Protein AF-A0A8T0XNW2-F1 (afdb_monomer_lite)

Organism: Panicum virgatum (NCBI:txid38727)

Secondary structure (DSSP, 8-state):
--SHHHHHHHHHHHHHHHHHHHHHHHHHHHHHHHHT-----HHHHHHHHHHHHHHHHHTT-HHHHHHH-TT-

Structure (mmCIF, N/CA/C/O backbone):
data_AF-A0A8T0XNW2-F1
#
_entry.id   AF-A0A8T0XNW2-F1
#
loop_
_atom_site.group_PDB
_atom_site.id
_atom_site.type_symbol
_atom_site.label_atom_id
_atom_site.label_alt_id
_atom_site.label_comp_id
_atom_site.label_asym_id
_atom_site.label_entity_id
_atom_site.label_seq_id
_atom_site.pdbx_PDB_ins_code
_atom_site.Cartn_x
_atom_site.Cartn_y
_atom_site.Cartn_z
_atom_site.occupancy
_atom_site.B_iso_or_equiv
_atom_site.auth_seq_id
_atom_site.auth_comp_id
_atom_site.auth_asym_id
_atom_site.auth_atom_id
_atom_site.pdbx_PDB_model_num
ATOM 1 N N . MET A 1 1 ? -16.203 13.053 25.911 1.00 53.69 1 MET A N 1
ATOM 2 C CA . MET A 1 1 ? -15.157 13.847 25.222 1.00 53.69 1 MET A CA 1
ATOM 3 C C . MET A 1 1 ? -13.920 13.006 24.824 1.00 53.69 1 MET A C 1
ATOM 5 O O . MET A 1 1 ? -12.838 13.561 24.743 1.00 53.69 1 MET A O 1
ATOM 9 N N . GLY A 1 2 ? -14.044 11.691 24.542 1.00 61.97 2 GLY A N 1
ATOM 10 C CA . GLY A 1 2 ? -12.884 10.779 24.369 1.00 61.97 2 GLY A CA 1
ATOM 11 C C . GLY A 1 2 ? -12.853 9.916 23.093 1.00 61.97 2 GLY A C 1
ATOM 12 O O . GLY A 1 2 ? -11.962 9.091 22.933 1.00 61.97 2 GLY A O 1
ATOM 13 N N . THR A 1 3 ? -13.813 10.071 22.180 1.00 65.56 3 THR A N 1
ATOM 14 C CA . THR A 1 3 ? -13.936 9.239 20.965 1.00 65.56 3 THR A CA 1
ATOM 15 C C . THR A 1 3 ? -13.211 9.818 19.749 1.00 65.56 3 THR A C 1
ATOM 17 O O . THR A 1 3 ? -12.628 9.055 18.983 1.00 65.56 3 THR A O 1
ATOM 20 N N . LYS A 1 4 ? -13.174 11.152 19.599 1.00 67.62 4 LYS A N 1
ATOM 21 C CA . LYS A 1 4 ? -12.476 11.834 18.489 1.00 67.62 4 LYS A CA 1
ATOM 22 C C . LYS A 1 4 ? -10.966 11.568 18.480 1.00 67.62 4 LYS A C 1
ATOM 24 O O . LYS A 1 4 ? -10.431 11.149 17.462 1.00 67.62 4 LYS A O 1
ATOM 29 N N . SER A 1 5 ? -10.296 11.720 19.622 1.00 77.75 5 SER A N 1
ATOM 30 C CA . SER A 1 5 ? -8.843 11.509 19.732 1.00 77.75 5 SER A CA 1
ATOM 31 C C . SER A 1 5 ? -8.426 10.061 19.446 1.00 77.75 5 SER A C 1
ATOM 33 O O . SER A 1 5 ? -7.353 9.803 18.894 1.00 77.75 5 SER A O 1
ATOM 35 N N . ARG A 1 6 ? -9.290 9.097 19.792 1.00 79.81 6 ARG A N 1
ATOM 36 C CA . ARG A 1 6 ? -9.046 7.673 19.546 1.00 79.81 6 ARG A CA 1
ATOM 37 C C . ARG A 1 6 ? -9.136 7.328 18.059 1.00 79.81 6 ARG A C 1
ATOM 39 O O . ARG A 1 6 ? -8.270 6.611 17.572 1.00 79.81 6 ARG A O 1
ATOM 46 N N . LEU A 1 7 ? -10.122 7.882 17.350 1.00 80.31 7 LEU A N 1
ATOM 47 C CA . LEU A 1 7 ? -10.259 7.755 15.893 1.00 80.31 7 LEU A CA 1
ATOM 48 C C . LEU A 1 7 ? -9.050 8.344 15.155 1.00 80.31 7 LEU A C 1
ATOM 50 O O . LEU A 1 7 ? -8.474 7.672 14.307 1.00 80.31 7 LEU A O 1
ATOM 54 N N . GLU A 1 8 ? -8.597 9.541 15.531 1.00 85.06 8 GLU A N 1
ATOM 55 C CA . GLU A 1 8 ? -7.409 10.162 14.923 1.00 85.06 8 GLU A CA 1
ATOM 56 C C . GLU A 1 8 ? -6.140 9.320 15.126 1.00 85.06 8 GLU A C 1
ATOM 58 O O . GLU A 1 8 ? -5.331 9.147 14.213 1.00 85.06 8 GLU A O 1
ATOM 63 N N . THR A 1 9 ? -5.969 8.751 16.321 1.00 87.62 9 THR A N 1
ATOM 64 C CA . THR A 1 9 ? -4.840 7.855 16.615 1.00 87.62 9 THR A CA 1
ATOM 65 C C . THR A 1 9 ? -4.914 6.578 15.778 1.00 87.62 9 THR A C 1
ATOM 67 O O . THR A 1 9 ? -3.897 6.119 15.257 1.00 87.62 9 THR A O 1
ATOM 70 N N . GLN A 1 10 ? -6.114 6.019 15.623 1.00 87.06 10 GLN A N 1
ATOM 71 C CA . GLN A 1 10 ? -6.361 4.820 14.830 1.00 87.06 10 GLN A CA 1
ATOM 72 C C . GLN A 1 10 ? -6.059 5.052 13.342 1.00 87.06 10 GLN A C 1
ATOM 74 O O . GLN A 1 10 ? -5.337 4.272 12.727 1.00 87.06 10 GLN A O 1
ATOM 79 N N . GLN A 1 11 ? -6.501 6.185 12.793 1.00 88.44 11 GLN A N 1
ATOM 80 C CA . GLN A 1 11 ? -6.218 6.577 11.412 1.00 88.44 11 GLN A CA 1
ATOM 81 C C . GLN A 1 11 ? -4.723 6.805 11.161 1.00 88.44 11 GLN A C 1
ATOM 83 O O . GLN A 1 11 ? -4.211 6.399 10.120 1.00 88.44 11 GLN A O 1
ATOM 88 N N . ARG A 1 12 ? -3.986 7.391 12.118 1.00 92.25 12 ARG A N 1
ATOM 89 C CA . ARG A 1 12 ? -2.519 7.524 12.016 1.00 92.25 12 ARG A CA 1
ATOM 90 C C . ARG A 1 12 ? -1.822 6.167 11.947 1.00 92.25 12 ARG A C 1
ATOM 92 O O . ARG A 1 12 ? -0.895 6.004 11.156 1.00 92.25 12 ARG A O 1
ATOM 99 N N . LYS A 1 13 ? -2.269 5.191 12.743 1.00 91.50 13 LYS A N 1
ATOM 100 C CA . LYS A 1 13 ? -1.746 3.818 12.685 1.00 91.50 13 LYS A CA 1
ATOM 101 C C . LYS A 1 13 ? -2.069 3.154 11.347 1.00 91.50 13 LYS A C 1
ATOM 103 O O . LYS A 1 13 ? -1.163 2.614 10.717 1.00 91.50 13 LYS A O 1
ATOM 108 N N . GLY A 1 14 ? -3.312 3.277 10.878 1.00 93.25 14 GLY A N 1
ATOM 109 C CA . GLY A 1 14 ? -3.733 2.785 9.565 1.00 93.25 14 GLY A CA 1
ATOM 110 C C . GLY A 1 14 ? -2.914 3.377 8.418 1.00 93.25 14 GLY A C 1
ATOM 111 O O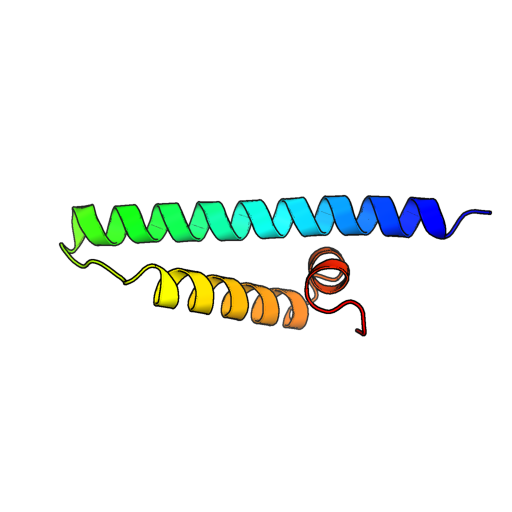 . GLY A 1 14 ? -2.485 2.649 7.523 1.00 93.25 14 GLY A O 1
ATOM 112 N N . LEU A 1 15 ? -2.609 4.677 8.485 1.00 94.44 15 LEU A N 1
ATOM 113 C CA . LEU A 1 15 ? -1.747 5.351 7.515 1.00 94.44 15 LEU A CA 1
ATOM 114 C C . LEU A 1 15 ? -0.326 4.777 7.528 1.00 94.44 15 LEU A C 1
ATOM 116 O O . LEU A 1 15 ? 0.234 4.518 6.466 1.00 94.44 15 LEU A O 1
ATOM 120 N N . GLY A 1 16 ? 0.240 4.524 8.711 1.00 95.31 16 GLY A N 1
ATOM 121 C CA . GLY A 1 16 ? 1.541 3.865 8.845 1.00 95.31 16 GLY A CA 1
ATOM 122 C C . GLY A 1 16 ? 1.571 2.486 8.175 1.00 95.31 16 GLY A C 1
ATOM 123 O O . GLY A 1 16 ? 2.496 2.191 7.419 1.00 95.31 16 GLY A O 1
ATOM 124 N N . SER A 1 17 ? 0.533 1.669 8.379 1.00 94.81 17 SER A N 1
ATOM 125 C CA . SER A 1 17 ? 0.397 0.363 7.721 1.00 94.81 17 SER A CA 1
ATOM 126 C C . SER A 1 17 ? 0.288 0.480 6.197 1.00 94.81 17 SER A C 1
ATOM 128 O O . SER A 1 17 ? 0.938 -0.280 5.481 1.00 94.81 17 SER A O 1
ATOM 130 N N . LEU A 1 18 ? -0.480 1.449 5.687 1.00 95.50 18 LEU A N 1
ATOM 131 C CA . LEU A 1 18 ? -0.626 1.674 4.246 1.00 95.50 18 LEU A CA 1
ATOM 132 C C . LEU A 1 18 ? 0.684 2.147 3.593 1.00 95.50 18 LEU A C 1
ATOM 134 O O . LEU A 1 18 ? 1.036 1.689 2.503 1.00 95.50 18 LEU A O 1
ATOM 138 N N . ILE A 1 19 ? 1.425 3.036 4.262 1.00 96.44 19 ILE A N 1
ATOM 139 C CA . ILE A 1 19 ? 2.754 3.476 3.815 1.00 96.44 19 ILE A CA 1
ATOM 140 C C . ILE A 1 19 ? 3.701 2.276 3.752 1.00 96.44 19 ILE A C 1
ATOM 142 O O . ILE A 1 19 ? 4.370 2.084 2.737 1.00 96.44 19 ILE A O 1
ATOM 146 N N . LEU A 1 20 ? 3.724 1.439 4.793 1.00 96.19 20 LEU A N 1
ATOM 147 C CA . LEU A 1 20 ? 4.568 0.247 4.829 1.00 96.19 20 LEU A CA 1
ATOM 148 C C . LEU A 1 20 ? 4.234 -0.726 3.688 1.00 96.19 20 LEU A C 1
ATOM 150 O O . LEU A 1 20 ? 5.143 -1.173 2.993 1.00 96.19 20 LEU A O 1
ATOM 154 N N . LEU A 1 21 ? 2.948 -1.005 3.455 1.00 95.25 21 LEU A N 1
ATOM 155 C CA . LEU A 1 21 ? 2.479 -1.836 2.338 1.00 95.25 21 LEU A CA 1
ATOM 156 C C . LEU A 1 21 ? 2.933 -1.287 0.982 1.00 95.25 21 LEU A C 1
ATOM 158 O O . LEU A 1 21 ? 3.425 -2.030 0.131 1.00 95.25 21 LEU A O 1
ATOM 162 N N . THR A 1 22 ? 2.809 0.026 0.797 1.00 95.94 22 THR A N 1
ATOM 163 C CA . THR A 1 22 ? 3.213 0.711 -0.435 1.00 95.94 22 THR A CA 1
ATOM 164 C C . THR A 1 22 ? 4.723 0.604 -0.658 1.00 95.94 22 THR A C 1
ATOM 166 O O . THR A 1 22 ? 5.160 0.245 -1.752 1.00 95.94 22 THR A O 1
ATOM 169 N N . LEU A 1 23 ? 5.527 0.862 0.380 1.00 97.25 23 LEU A N 1
ATOM 170 C CA . LEU A 1 23 ? 6.987 0.746 0.320 1.00 97.25 23 LEU A CA 1
ATOM 171 C C . LEU A 1 23 ? 7.429 -0.693 0.042 1.00 97.25 23 LEU A C 1
ATOM 173 O O . LEU A 1 23 ? 8.304 -0.911 -0.795 1.00 97.25 23 LEU A O 1
ATOM 177 N N . TRP A 1 24 ? 6.799 -1.672 0.694 1.00 95.81 24 TRP A N 1
ATOM 178 C CA . TRP A 1 24 ? 7.073 -3.089 0.468 1.00 95.81 24 TRP A CA 1
ATOM 179 C C . TRP A 1 24 ? 6.765 -3.507 -0.976 1.00 95.81 24 TRP A C 1
ATOM 181 O O . TRP A 1 24 ? 7.587 -4.161 -1.620 1.00 95.81 24 TRP A O 1
ATOM 191 N N . ARG A 1 25 ? 5.629 -3.067 -1.534 1.00 94.88 25 ARG A N 1
ATOM 192 C CA . ARG A 1 25 ? 5.281 -3.324 -2.940 1.00 94.88 25 ARG A CA 1
ATOM 193 C C . ARG A 1 25 ? 6.255 -2.678 -3.918 1.00 94.88 25 ARG A C 1
ATOM 195 O O . ARG A 1 25 ? 6.667 -3.337 -4.867 1.00 94.88 25 ARG A O 1
ATOM 202 N N . LEU A 1 26 ? 6.666 -1.435 -3.672 1.00 94.31 26 LEU A N 1
ATOM 203 C CA . LEU A 1 26 ? 7.643 -0.748 -4.519 1.00 94.31 26 LEU A CA 1
ATOM 204 C C . LEU A 1 26 ? 9.019 -1.427 -4.480 1.00 94.31 26 LEU A C 1
ATOM 206 O O . LEU A 1 26 ? 9.699 -1.518 -5.502 1.00 94.31 26 LEU A O 1
ATOM 210 N N . TRP A 1 27 ? 9.427 -1.913 -3.307 1.00 95.38 27 TRP A N 1
ATOM 211 C CA . TRP A 1 27 ? 10.663 -2.676 -3.162 1.00 95.38 27 TRP A CA 1
ATOM 212 C C . TRP A 1 27 ? 10.604 -3.998 -3.936 1.00 95.38 27 TRP A C 1
ATOM 214 O O . TRP A 1 27 ? 11.522 -4.296 -4.699 1.00 95.38 27 TRP A O 1
ATOM 224 N N . ASN A 1 28 ? 9.503 -4.747 -3.821 1.00 93.50 28 ASN A N 1
ATOM 225 C CA . ASN A 1 28 ? 9.298 -5.968 -4.602 1.00 93.50 28 ASN A CA 1
ATOM 226 C C . ASN A 1 28 ? 9.307 -5.705 -6.110 1.00 93.50 28 ASN A C 1
ATOM 228 O O . ASN A 1 28 ? 9.925 -6.469 -6.845 1.00 93.50 28 ASN A O 1
ATOM 232 N N . GLU A 1 29 ? 8.683 -4.620 -6.571 1.00 93.62 29 GLU A N 1
ATOM 233 C CA . GLU A 1 29 ? 8.693 -4.250 -7.989 1.00 93.62 29 GLU A CA 1
ATOM 234 C C . GLU A 1 29 ? 10.110 -3.947 -8.487 1.00 93.62 29 GLU A C 1
ATOM 236 O O . GLU A 1 29 ? 10.544 -4.459 -9.518 1.00 93.62 29 GLU A O 1
ATOM 241 N N . ARG A 1 30 ? 10.886 -3.176 -7.713 1.00 92.69 30 ARG A N 1
ATOM 242 C CA . ARG A 1 30 ? 12.301 -2.933 -8.026 1.00 92.69 30 ARG A CA 1
ATOM 243 C C . ARG A 1 30 ? 13.096 -4.231 -8.124 1.00 92.69 30 ARG A C 1
ATOM 245 O O . ARG A 1 30 ? 13.901 -4.371 -9.041 1.00 92.69 30 ARG A O 1
ATOM 252 N N . ASN A 1 31 ? 12.862 -5.175 -7.218 1.00 94.25 31 ASN A N 1
ATOM 253 C CA . ASN A 1 31 ? 13.514 -6.477 -7.275 1.00 94.25 31 ASN A CA 1
ATOM 254 C C . ASN A 1 31 ? 13.084 -7.280 -8.503 1.00 94.25 31 ASN A C 1
ATOM 256 O O . ASN A 1 31 ? 13.934 -7.883 -9.151 1.00 94.25 31 ASN A O 1
ATOM 260 N N . ASN A 1 32 ? 11.800 -7.263 -8.860 1.00 93.12 32 ASN A N 1
ATOM 261 C CA . ASN A 1 32 ? 11.306 -7.927 -10.064 1.00 93.12 32 ASN A CA 1
ATOM 262 C C . ASN A 1 32 ? 12.025 -7.389 -11.311 1.00 93.12 32 ASN A C 1
ATOM 264 O O . ASN A 1 32 ? 12.582 -8.154 -12.097 1.00 93.12 32 ASN A O 1
ATOM 268 N N . ARG A 1 33 ? 12.149 -6.064 -11.417 1.00 92.06 33 ARG A N 1
ATOM 269 C CA . ARG A 1 33 ? 12.832 -5.407 -12.535 1.00 92.06 33 ARG A CA 1
ATOM 270 C C . ARG A 1 33 ? 14.326 -5.717 -12.607 1.00 92.06 33 ARG A C 1
ATOM 272 O O . ARG A 1 33 ? 14.863 -5.865 -13.700 1.00 92.06 33 ARG A O 1
ATOM 279 N N . ILE A 1 34 ? 15.003 -5.814 -11.462 1.00 93.69 34 ILE A N 1
ATOM 280 C CA . ILE A 1 34 ? 16.449 -6.087 -11.407 1.00 93.69 34 ILE A CA 1
ATOM 281 C C . ILE A 1 34 ? 16.751 -7.567 -11.658 1.00 93.69 34 ILE A C 1
ATOM 283 O O . ILE A 1 34 ? 17.651 -7.876 -12.432 1.00 93.69 34 ILE A O 1
ATOM 287 N N . PHE A 1 35 ? 16.024 -8.476 -11.007 1.00 92.69 35 PHE A N 1
ATOM 288 C CA . PHE A 1 35 ? 16.360 -9.903 -10.995 1.00 92.69 35 PHE A CA 1
ATOM 289 C C . PHE A 1 35 ? 15.623 -10.722 -12.054 1.00 92.69 35 PHE A C 1
ATOM 291 O O . PHE A 1 35 ? 16.107 -11.783 -12.438 1.00 92.69 35 PHE A O 1
ATOM 298 N N . ARG A 1 36 ? 14.447 -10.269 -12.500 1.00 91.81 36 ARG A N 1
ATOM 299 C CA . ARG A 1 36 ? 13.612 -10.973 -13.488 1.00 91.81 36 ARG A CA 1
ATOM 300 C C . ARG A 1 36 ? 13.465 -10.209 -14.800 1.00 91.81 36 ARG A C 1
ATOM 302 O O . ARG A 1 36 ? 12.882 -10.744 -15.732 1.00 91.81 36 ARG A O 1
ATOM 309 N N . HIS A 1 37 ? 14.004 -8.989 -14.889 1.00 89.69 37 HIS A N 1
ATOM 310 C CA . HIS A 1 37 ? 13.864 -8.103 -16.054 1.00 89.69 37 HIS A CA 1
ATOM 311 C C . HIS A 1 37 ? 12.404 -7.857 -16.470 1.00 89.69 37 HIS A C 1
ATOM 313 O O . HIS A 1 37 ? 12.116 -7.526 -17.617 1.00 8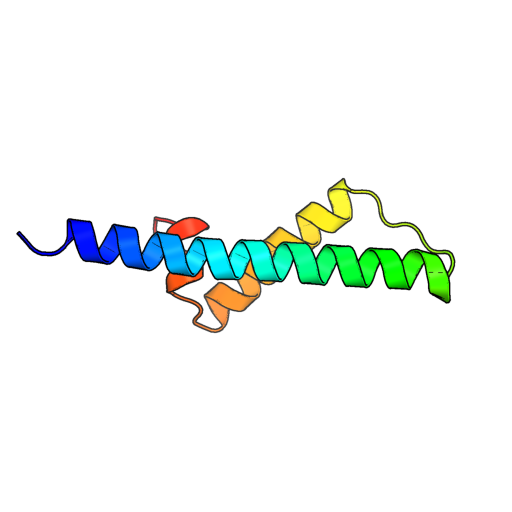9.69 37 HIS A O 1
ATOM 319 N N . GLU A 1 38 ? 11.486 -8.001 -15.519 1.00 88.75 38 GLU A N 1
ATOM 320 C CA . GLU A 1 38 ? 10.059 -7.792 -15.699 1.00 88.75 38 GLU A CA 1
ATOM 321 C C . GLU A 1 38 ? 9.670 -6.435 -15.115 1.00 88.75 38 GLU A C 1
ATOM 323 O O . GLU A 1 38 ? 10.049 -6.104 -13.991 1.00 88.75 38 GLU A O 1
ATOM 328 N N . GLU A 1 39 ? 8.889 -5.664 -15.865 1.00 87.69 39 GLU A N 1
ATOM 329 C CA . GLU A 1 39 ? 8.337 -4.388 -15.414 1.00 87.69 39 GLU A CA 1
ATOM 330 C C . GLU A 1 39 ? 6.818 -4.491 -15.321 1.00 87.69 39 GLU A C 1
ATOM 332 O O . GLU A 1 39 ? 6.139 -4.887 -16.273 1.00 87.69 39 GLU A O 1
ATOM 337 N N . VAL A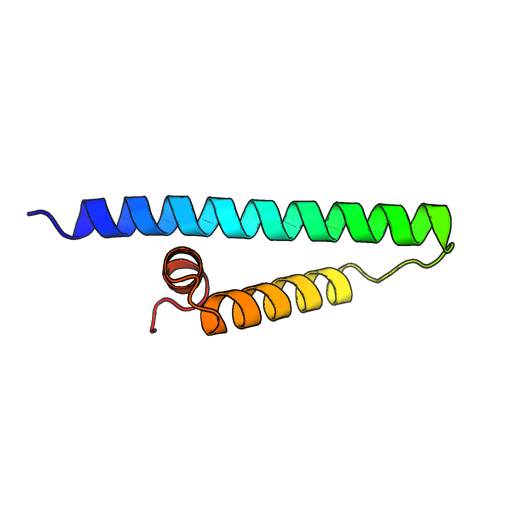 1 40 ? 6.279 -4.123 -14.164 1.00 89.12 40 VAL A N 1
ATOM 338 C CA . VAL A 1 40 ? 4.843 -4.079 -13.927 1.00 89.12 40 VAL A CA 1
ATOM 339 C C . VAL A 1 40 ? 4.362 -2.633 -14.066 1.00 89.12 40 VAL A C 1
ATOM 341 O O . VAL A 1 40 ? 4.907 -1.723 -13.436 1.00 89.12 40 VAL A O 1
ATOM 344 N N . PRO A 1 41 ? 3.296 -2.379 -14.848 1.00 92.69 41 PRO A N 1
ATOM 345 C CA . PRO A 1 41 ? 2.717 -1.048 -14.945 1.00 92.69 41 PRO A CA 1
ATOM 346 C C . PRO A 1 41 ? 2.318 -0.506 -13.570 1.00 92.69 41 PRO A C 1
ATOM 348 O O . PRO A 1 41 ? 1.726 -1.218 -12.756 1.00 92.69 41 PRO A O 1
ATOM 351 N N . VAL A 1 42 ? 2.525 0.792 -13.339 1.00 91.44 42 VAL A N 1
ATOM 352 C CA . VAL A 1 42 ? 2.156 1.464 -12.077 1.00 91.44 42 VAL A CA 1
ATOM 353 C C . VAL A 1 42 ? 0.694 1.197 -11.690 1.00 91.44 42 VAL A C 1
ATOM 355 O O . VAL A 1 42 ? 0.380 1.003 -10.517 1.00 91.44 42 VAL A O 1
ATOM 358 N N . THR A 1 43 ? -0.208 1.107 -12.671 1.00 94.38 43 THR A N 1
ATOM 359 C CA . THR A 1 43 ? -1.627 0.777 -12.462 1.00 94.38 43 THR A CA 1
ATOM 360 C C . THR A 1 43 ? -1.833 -0.598 -11.824 1.00 94.38 43 THR A C 1
ATOM 362 O O . THR A 1 43 ? -2.689 -0.747 -10.950 1.00 94.38 43 THR A O 1
ATOM 365 N N . ARG A 1 44 ? -1.030 -1.596 -12.207 1.00 93.31 44 ARG A N 1
ATOM 366 C CA . ARG A 1 44 ? -1.039 -2.940 -11.618 1.00 93.31 44 ARG A CA 1
ATOM 367 C C . ARG A 1 44 ? -0.447 -2.934 -10.208 1.00 93.31 44 ARG A C 1
ATOM 369 O O . ARG A 1 44 ? -1.031 -3.562 -9.330 1.00 93.31 44 ARG A O 1
ATOM 376 N N . CYS A 1 45 ? 0.612 -2.163 -9.955 1.00 93.44 45 CYS A N 1
ATOM 377 C CA . CYS A 1 45 ? 1.149 -1.975 -8.601 1.00 93.44 45 CYS A CA 1
ATOM 378 C C . CYS A 1 45 ? 0.111 -1.353 -7.655 1.00 93.44 45 CYS A C 1
ATOM 380 O O . CYS A 1 45 ? -0.099 -1.848 -6.549 1.00 93.44 45 CYS A O 1
ATOM 382 N N . ILE A 1 46 ? -0.603 -0.315 -8.104 1.00 94.50 46 ILE A N 1
ATOM 383 C CA . ILE A 1 4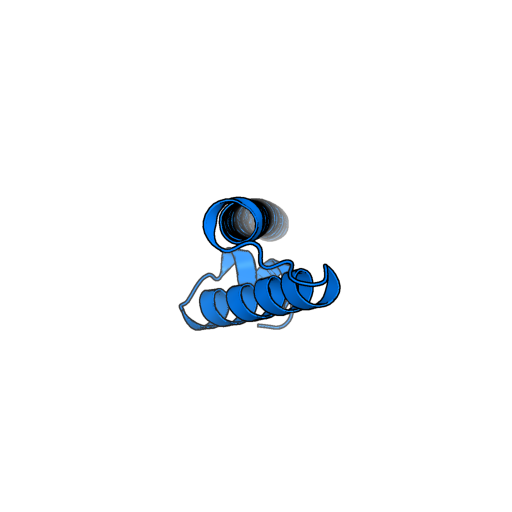6 ? -1.687 0.310 -7.330 1.00 94.50 46 ILE A CA 1
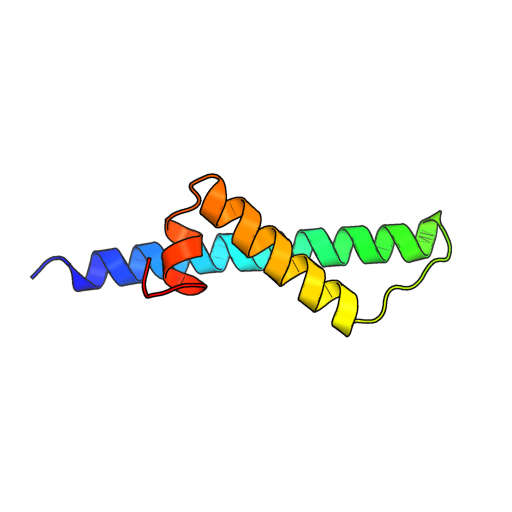ATOM 384 C C . ILE A 1 46 ? -2.818 -0.693 -7.066 1.00 94.50 46 ILE A C 1
ATOM 386 O O . ILE A 1 46 ? -3.340 -0.751 -5.952 1.00 94.50 46 ILE A O 1
ATOM 390 N N . ALA A 1 47 ? -3.205 -1.491 -8.068 1.00 95.44 47 ALA A N 1
ATOM 391 C CA . ALA A 1 47 ? -4.225 -2.523 -7.898 1.00 95.44 47 ALA A CA 1
ATOM 392 C C . ALA A 1 47 ? -3.813 -3.564 -6.842 1.00 95.44 47 ALA A C 1
ATOM 394 O O . ALA A 1 47 ? -4.616 -3.875 -5.962 1.00 95.44 47 ALA A O 1
ATOM 395 N N . ALA A 1 48 ? -2.556 -4.016 -6.873 1.00 94.88 48 ALA A N 1
ATOM 396 C CA . ALA A 1 48 ? -2.008 -4.954 -5.897 1.00 94.88 48 ALA A CA 1
ATOM 397 C C . ALA A 1 48 ? -1.982 -4.373 -4.472 1.00 94.88 48 ALA A C 1
ATOM 399 O O . ALA A 1 48 ? -2.371 -5.056 -3.532 1.00 94.88 48 ALA A O 1
ATOM 400 N N . ILE A 1 49 ? -1.615 -3.096 -4.296 1.00 95.31 49 ILE A N 1
ATOM 401 C CA . ILE A 1 49 ? -1.661 -2.427 -2.980 1.00 95.31 49 ILE A CA 1
ATOM 402 C C . ILE A 1 49 ? -3.094 -2.390 -2.432 1.00 95.31 49 ILE A C 1
ATOM 404 O O . ILE A 1 49 ? -3.315 -2.649 -1.248 1.00 95.31 49 ILE A O 1
ATOM 408 N N . LYS A 1 50 ? -4.084 -2.081 -3.280 1.00 94.75 50 LYS A N 1
ATOM 409 C CA . LYS A 1 50 ? -5.501 -2.085 -2.877 1.00 94.75 50 LYS A CA 1
ATOM 410 C C . LYS A 1 50 ? -5.973 -3.484 -2.486 1.00 94.75 50 LYS A C 1
ATOM 412 O O . LYS A 1 50 ? -6.749 -3.621 -1.546 1.00 94.75 50 LYS A O 1
ATOM 417 N N . GLU A 1 51 ? -5.533 -4.506 -3.211 1.00 95.62 51 GLU A N 1
ATOM 418 C CA . GLU A 1 51 ? -5.861 -5.900 -2.919 1.00 95.62 51 GLU A CA 1
ATOM 419 C C . GLU A 1 51 ? -5.242 -6.379 -1.608 1.00 95.62 51 GLU A C 1
ATOM 421 O O . GLU A 1 51 ? -5.969 -6.887 -0.757 1.00 95.62 51 GLU A O 1
ATOM 426 N N . ASP A 1 52 ? -3.961 -6.097 -1.376 1.00 95.50 52 ASP A N 1
ATOM 427 C CA . ASP A 1 52 ? -3.305 -6.379 -0.097 1.00 95.50 52 ASP A CA 1
ATOM 428 C C . ASP A 1 52 ? -3.984 -5.661 1.058 1.00 95.50 52 ASP A C 1
ATOM 430 O O . ASP A 1 52 ? -4.200 -6.250 2.113 1.00 95.50 52 ASP A O 1
ATOM 434 N N . SER A 1 53 ? -4.366 -4.398 0.852 1.00 94.94 53 SER A N 1
ATOM 435 C CA . SER A 1 53 ? -5.068 -3.623 1.872 1.00 94.94 53 SER A CA 1
ATOM 436 C C . SER A 1 53 ? -6.378 -4.308 2.265 1.00 94.94 53 SER A C 1
ATOM 438 O O . SER A 1 53 ? -6.642 -4.477 3.453 1.00 94.94 53 SER A O 1
ATOM 440 N N . ARG A 1 54 ? -7.168 -4.778 1.288 1.00 94.19 54 ARG A N 1
ATOM 441 C CA . ARG A 1 54 ? -8.397 -5.546 1.552 1.00 94.19 54 ARG A CA 1
ATOM 442 C C . ARG A 1 54 ? -8.111 -6.865 2.266 1.00 94.19 54 ARG A C 1
ATOM 444 O O . ARG A 1 54 ? -8.809 -7.190 3.221 1.00 94.19 54 ARG A O 1
ATOM 451 N N . LEU A 1 55 ? -7.085 -7.603 1.841 1.00 95.62 55 LEU A N 1
ATOM 452 C CA . LEU A 1 55 ? -6.688 -8.865 2.471 1.00 95.62 55 LEU A CA 1
ATOM 453 C C . LEU A 1 55 ? -6.264 -8.667 3.929 1.00 95.62 55 LEU A C 1
ATOM 455 O O . LEU A 1 55 ? -6.634 -9.456 4.793 1.00 95.62 55 LEU A O 1
ATOM 459 N N . TRP A 1 56 ? -5.528 -7.600 4.224 1.00 94.75 56 TRP A N 1
ATOM 460 C CA . TRP A 1 56 ? -5.086 -7.286 5.580 1.00 94.75 56 TRP A CA 1
ATOM 461 C C . TRP A 1 56 ? -6.255 -6.868 6.466 1.00 94.75 56 TRP A C 1
ATOM 463 O O . TRP A 1 56 ? -6.335 -7.299 7.615 1.00 94.75 56 TRP A O 1
ATOM 473 N N . VAL A 1 57 ? -7.189 -6.074 5.935 1.00 94.56 57 VAL A N 1
ATOM 474 C CA . VAL A 1 57 ? -8.435 -5.737 6.637 1.00 94.56 57 VAL A CA 1
ATOM 475 C C . VAL A 1 57 ? -9.243 -6.999 6.931 1.00 94.56 57 VAL A C 1
ATOM 477 O O . VAL A 1 57 ? -9.641 -7.200 8.077 1.00 94.56 57 VAL A O 1
ATOM 480 N N . PHE A 1 58 ? -9.402 -7.888 5.947 1.00 92.94 58 PHE A N 1
ATOM 481 C CA . PHE A 1 58 ? -10.060 -9.184 6.126 1.00 92.94 58 PHE A CA 1
ATOM 482 C C . PHE A 1 58 ? -9.361 -10.053 7.185 1.00 92.94 58 PHE A C 1
ATOM 484 O O . PHE A 1 58 ? -10.021 -10.695 7.997 1.00 92.94 58 PHE A O 1
ATOM 491 N N . ALA A 1 59 ? -8.028 -10.008 7.247 1.00 94.81 59 ALA A N 1
ATOM 492 C CA . ALA A 1 59 ? -7.224 -10.672 8.273 1.00 94.81 59 ALA A CA 1
ATOM 493 C C . ALA A 1 59 ? -7.250 -9.971 9.651 1.00 94.81 59 ALA A C 1
ATOM 495 O O . ALA A 1 59 ? -6.601 -10.434 10.588 1.00 94.81 59 ALA A O 1
ATOM 496 N N . GLY A 1 60 ? -7.993 -8.869 9.803 1.00 93.62 60 GLY A N 1
ATOM 497 C CA . GLY A 1 60 ? -8.213 -8.196 11.084 1.00 93.62 60 GLY A CA 1
ATOM 498 C C . GLY A 1 60 ? -7.384 -6.931 11.323 1.00 93.62 60 GLY A C 1
ATOM 499 O O . GLY A 1 60 ? -7.327 -6.459 12.461 1.00 93.62 60 GLY A O 1
ATOM 500 N N . ALA A 1 61 ? -6.767 -6.337 10.297 1.00 93.38 61 ALA A N 1
ATOM 501 C CA . ALA A 1 61 ? -6.079 -5.046 10.401 1.00 93.38 61 ALA A CA 1
ATOM 502 C C . ALA A 1 61 ? -7.074 -3.871 10.542 1.00 93.38 61 ALA A C 1
ATOM 504 O O . ALA A 1 61 ? -7.276 -3.080 9.621 1.00 93.38 61 ALA A O 1
ATOM 505 N N . LYS A 1 62 ? -7.701 -3.742 11.718 1.00 89.50 62 LYS A N 1
ATOM 506 C CA . LYS A 1 62 ? -8.761 -2.753 12.012 1.00 89.50 62 LYS A CA 1
ATOM 507 C C . LYS A 1 62 ? -8.312 -1.297 11.846 1.00 89.50 62 LYS A C 1
ATOM 509 O O . LYS A 1 62 ? -9.083 -0.463 11.375 1.00 89.50 62 LYS A O 1
ATOM 514 N N . ASP A 1 63 ? -7.060 -0.996 12.193 1.00 91.56 63 ASP A N 1
ATOM 515 C CA . ASP A 1 63 ? -6.492 0.349 12.036 1.00 91.56 63 ASP A CA 1
ATOM 516 C C . ASP A 1 63 ? -6.417 0.741 10.552 1.00 91.56 63 ASP A C 1
ATOM 518 O O . ASP A 1 63 ? -6.807 1.848 10.181 1.00 91.56 63 ASP A O 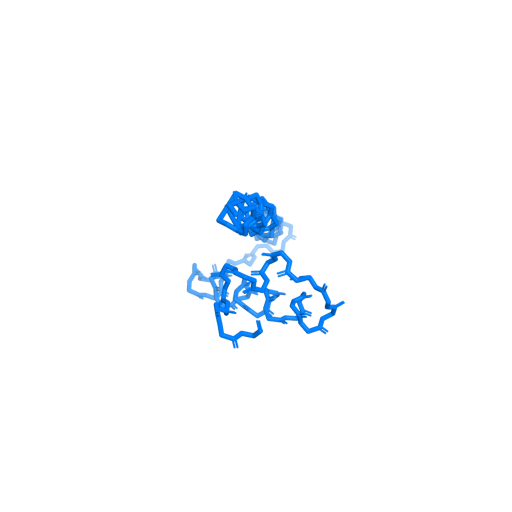1
ATOM 522 N N . LEU A 1 64 ? -6.001 -0.193 9.686 1.00 92.06 64 LEU A N 1
ATOM 523 C CA . LEU A 1 64 ? -6.004 -0.007 8.234 1.00 92.06 64 LEU A CA 1
ATOM 524 C C . LEU A 1 64 ? -7.435 0.107 7.691 1.00 92.06 64 LEU A C 1
ATOM 526 O O . LEU A 1 64 ? -7.702 0.995 6.883 1.00 92.06 64 LEU A O 1
ATOM 530 N N . GLY A 1 65 ? -8.355 -0.728 8.188 1.00 90.75 65 GLY A N 1
ATOM 531 C CA . GLY A 1 65 ? -9.780 -0.700 7.839 1.00 90.75 65 GLY A CA 1
ATOM 532 C C . GLY A 1 65 ? -10.391 0.683 8.028 1.00 90.75 65 GLY A C 1
ATOM 533 O O . GLY A 1 65 ? -10.963 1.227 7.094 1.00 90.75 65 GLY A O 1
ATOM 534 N N . SER A 1 66 ? -10.124 1.330 9.165 1.00 86.94 66 SER A N 1
ATOM 535 C CA . SER A 1 66 ? -10.630 2.684 9.440 1.00 86.94 66 SER A CA 1
ATOM 536 C C . SER A 1 66 ? -10.154 3.786 8.484 1.00 86.94 66 SER A C 1
ATOM 538 O O . SER A 1 66 ? -10.699 4.890 8.510 1.00 86.94 66 SER A O 1
ATOM 540 N N . LEU A 1 67 ? -9.140 3.509 7.658 1.00 87.38 67 LEU A N 1
ATOM 541 C CA . LEU A 1 67 ? -8.636 4.422 6.635 1.00 87.38 67 LEU A CA 1
ATOM 542 C C . LEU A 1 67 ? -9.144 4.070 5.229 1.00 87.38 67 LEU A C 1
ATOM 544 O O . LEU A 1 67 ? -9.450 4.974 4.456 1.00 87.38 67 LEU A O 1
ATOM 548 N N . VAL A 1 68 ? -9.189 2.779 4.881 1.00 85.94 68 VAL A N 1
ATOM 549 C CA . VAL A 1 68 ? -9.491 2.317 3.509 1.00 85.94 68 VAL A CA 1
ATOM 550 C C . VAL A 1 68 ? -10.953 1.935 3.295 1.00 85.94 68 VAL A C 1
ATOM 552 O O . VAL A 1 68 ? -11.407 1.905 2.154 1.00 85.94 68 VAL A O 1
ATOM 555 N N . ASP A 1 69 ? -11.677 1.664 4.378 1.00 77.50 69 ASP A N 1
ATOM 556 C CA . ASP A 1 69 ? -13.109 1.390 4.398 1.00 77.50 69 ASP A CA 1
ATOM 557 C C . ASP A 1 69 ? -13.729 1.996 5.672 1.00 77.50 69 ASP A C 1
ATOM 559 O O . ASP A 1 69 ? -13.934 1.301 6.671 1.00 77.50 69 ASP A O 1
ATOM 563 N N . PRO A 1 70 ? -14.006 3.313 5.679 1.00 60.00 70 PRO A N 1
ATOM 564 C CA . PRO A 1 70 ? -14.513 4.016 6.858 1.00 60.00 70 PRO A CA 1
ATOM 565 C C . PRO A 1 70 ? -15.919 3.569 7.309 1.00 60.00 70 PRO A C 1
ATOM 567 O O . PRO A 1 70 ? -16.447 4.131 8.268 1.00 60.00 70 PRO A O 1
ATOM 570 N N . THR A 1 71 ? -16.526 2.591 6.631 1.00 59.44 71 THR A N 1
ATOM 571 C CA . THR A 1 71 ? -17.860 2.039 6.910 1.00 59.44 71 THR A CA 1
ATOM 572 C C . THR A 1 71 ? -17.868 0.656 7.577 1.00 59.44 71 THR A C 1
ATOM 574 O O . THR A 1 71 ? -18.953 0.194 7.931 1.00 59.44 71 THR A O 1
ATOM 577 N N . SER A 1 72 ? -16.704 0.019 7.771 1.00 51.03 72 SER A N 1
ATOM 578 C CA . SER A 1 72 ? -16.550 -1.289 8.443 1.00 51.03 72 SER A CA 1
ATOM 579 C C . SER A 1 72 ? -16.484 -1.218 9.975 1.00 51.03 72 SER A C 1
ATOM 581 O O . SER A 1 72 ? -15.845 -0.282 10.513 1.00 51.03 72 SER A O 1
#

pLDDT: mean 88.86, std 10.52, range [51.03, 97.25]

Foldseek 3Di:
DPDVVVLVVLLVVLVVVLVVLLVVLVVVQVCCCVPVVDHDPPVVSVVVSLVVLVVVVVVPSVSVCCHNPVPD

Sequence (72 aa):
MGTKSRLETQQRKGLGSLILLTLWRLWNERNNRIFRHEEVPVTRCIAAIKEDSRLWVFAGAKDLGSLVDPTS

Radius of gyration: 14.87 Å; chains: 1; bounding box: 34×25×41 Å